Protein AF-A0A800AL34-F1 (afdb_monomer_lite)

pLDDT: mean 86.45, std 8.28, range [55.72, 94.19]

Secondary structure (DSSP, 8-state):
-HHHHHHHHHHHH-GGGHHHHHHHHHHHHHHHHHTTSS-HHHHHHHHHHHHHHHHHHHHHHHHHHHHHTT-

Radius of gyration: 13.98 Å; chains: 1; bounding box: 30×32×36 Å

Structure (mmCIF, N/CA/C/O backbone):
data_AF-A0A800AL34-F1
#
_entry.id   AF-A0A800AL34-F1
#
loop_
_atom_site.group_PDB
_atom_site.id
_atom_site.type_symbol
_atom_site.label_atom_id
_atom_site.label_alt_id
_atom_site.label_comp_id
_atom_site.label_asym_id
_atom_site.label_entity_id
_atom_site.label_seq_id
_atom_site.pdbx_PDB_ins_code
_atom_site.Cartn_x
_atom_site.Cartn_y
_atom_site.Cartn_z
_atom_site.occupancy
_atom_site.B_iso_or_equiv
_atom_site.auth_seq_id
_atom_site.auth_comp_id
_atom_site.auth_asym_id
_atom_site.auth_atom_id
_atom_site.pdbx_PDB_model_num
ATOM 1 N N . VAL A 1 1 ? 0.984 -7.040 -3.312 1.00 83.06 1 VAL A N 1
ATOM 2 C CA . VAL A 1 1 ? -0.325 -7.401 -2.707 1.00 83.06 1 VAL A CA 1
ATOM 3 C C . VAL A 1 1 ? -0.333 -7.182 -1.195 1.00 83.06 1 VAL A C 1
ATOM 5 O O . VAL A 1 1 ? -1.113 -6.365 -0.724 1.00 83.06 1 VAL A O 1
ATOM 8 N N . SER A 1 2 ? 0.558 -7.830 -0.434 1.00 85.31 2 SER A N 1
ATOM 9 C CA . SER A 1 2 ? 0.566 -7.791 1.043 1.00 85.31 2 SER A CA 1
ATOM 10 C C . SER A 1 2 ? 0.669 -6.381 1.638 1.00 85.31 2 SER A C 1
ATOM 12 O O . SER A 1 2 ? -0.074 -6.057 2.560 1.00 85.31 2 SER A O 1
ATOM 14 N N . SER A 1 3 ? 1.508 -5.508 1.066 1.00 87.56 3 SER A N 1
ATOM 15 C CA . SER A 1 3 ? 1.647 -4.109 1.504 1.00 87.56 3 SER A CA 1
ATOM 16 C C . SER A 1 3 ? 0.346 -3.305 1.359 1.00 87.56 3 SER A C 1
ATOM 18 O O . SER A 1 3 ? 0.036 -2.485 2.218 1.00 87.56 3 SER A O 1
ATOM 20 N N . PHE A 1 4 ? -0.448 -3.568 0.311 1.00 89.44 4 PHE A N 1
ATOM 21 C CA . PHE A 1 4 ? -1.742 -2.909 0.086 1.00 89.44 4 PHE A CA 1
ATOM 22 C C . PHE A 1 4 ? -2.820 -3.414 1.051 1.00 89.44 4 PHE A C 1
ATOM 24 O O . PHE A 1 4 ? -3.580 -2.611 1.584 1.00 89.44 4 PHE A O 1
ATOM 31 N N . ALA A 1 5 ? -2.853 -4.721 1.333 1.00 88.00 5 ALA A N 1
ATOM 32 C CA . ALA A 1 5 ? -3.759 -5.283 2.337 1.00 88.00 5 ALA A CA 1
ATOM 33 C C . ALA A 1 5 ? -3.459 -4.735 3.740 1.00 88.00 5 ALA A C 1
ATOM 35 O O . ALA A 1 5 ? -4.369 -4.309 4.449 1.00 88.00 5 ALA A O 1
ATOM 36 N N . PHE A 1 6 ? -2.177 -4.674 4.111 1.00 89.56 6 PHE A N 1
ATOM 37 C CA . PHE A 1 6 ? -1.742 -4.083 5.373 1.00 89.56 6 PHE A CA 1
ATOM 38 C C . PHE A 1 6 ? -2.126 -2.604 5.473 1.00 89.56 6 PHE A C 1
ATOM 40 O O . PHE A 1 6 ? -2.725 -2.195 6.467 1.00 89.56 6 PHE A O 1
ATOM 47 N N . ALA A 1 7 ? -1.840 -1.814 4.432 1.00 90.88 7 ALA A N 1
ATOM 48 C CA . ALA A 1 7 ? -2.203 -0.401 4.397 1.00 90.88 7 ALA A CA 1
ATOM 49 C C . ALA A 1 7 ? -3.719 -0.185 4.535 1.00 90.88 7 ALA A C 1
ATOM 51 O O . ALA A 1 7 ? -4.130 0.739 5.232 1.00 90.88 7 ALA A O 1
ATOM 52 N N . ASN A 1 8 ? -4.545 -1.059 3.948 1.00 90.06 8 ASN A N 1
ATOM 53 C CA . ASN A 1 8 ? -5.999 -0.974 4.065 1.00 90.06 8 ASN A CA 1
ATOM 54 C C . ASN A 1 8 ? -6.498 -1.300 5.487 1.00 90.06 8 ASN A C 1
ATOM 56 O O . ASN A 1 8 ? -7.216 -0.513 6.102 1.00 90.06 8 ASN A O 1
ATOM 60 N N . VAL A 1 9 ? -6.071 -2.430 6.063 1.00 90.19 9 VAL A N 1
ATOM 61 C CA . VAL A 1 9 ? -6.505 -2.854 7.411 1.00 90.19 9 VAL A CA 1
ATOM 62 C C . VAL A 1 9 ? -6.012 -1.891 8.494 1.00 90.19 9 VAL A C 1
ATOM 64 O O . VAL A 1 9 ? -6.740 -1.562 9.428 1.00 90.19 9 VAL A O 1
ATOM 67 N N . MET A 1 10 ? -4.771 -1.417 8.385 1.00 89.62 10 MET A N 1
ATOM 68 C CA . MET A 1 10 ? -4.216 -0.485 9.367 1.00 89.62 10 MET A CA 1
ATOM 69 C C . MET A 1 10 ? -4.719 0.939 9.151 1.00 89.62 10 MET A C 1
ATOM 71 O O . MET A 1 10 ? -4.937 1.647 10.129 1.00 89.62 10 MET A O 1
ATOM 75 N N . GLY A 1 11 ? -4.943 1.352 7.902 1.00 88.00 11 GLY A N 1
ATOM 76 C CA . GLY A 1 11 ? -5.501 2.663 7.574 1.00 88.00 11 GLY A CA 1
ATOM 77 C C . GLY A 1 11 ? -6.931 2.831 8.083 1.00 88.00 11 GLY A C 1
ATOM 78 O O . GLY A 1 11 ? -7.257 3.870 8.645 1.00 88.00 11 GLY A O 1
ATOM 79 N N . THR A 1 12 ? -7.749 1.782 7.987 1.00 86.50 12 THR A N 1
ATOM 80 C CA . THR A 1 12 ? -9.122 1.776 8.523 1.00 86.50 12 THR A CA 1
ATOM 81 C C . THR A 1 12 ? -9.165 1.773 10.051 1.00 86.50 12 THR A C 1
ATOM 83 O O . THR A 1 12 ? -9.998 2.462 10.635 1.00 86.50 12 THR A O 1
ATOM 86 N N . LYS A 1 13 ? -8.252 1.057 10.725 1.00 86.38 13 LYS A N 1
ATOM 87 C CA . LYS A 1 13 ? -8.141 1.092 12.197 1.00 86.38 13 LYS A CA 1
ATOM 88 C C . LYS A 1 13 ? -7.523 2.386 12.729 1.00 86.38 13 LYS A C 1
ATOM 90 O O . LYS A 1 13 ? -7.898 2.844 13.806 1.00 86.38 13 LYS A O 1
ATOM 95 N N . TYR A 1 14 ? -6.584 2.974 11.992 1.00 88.69 14 TYR A N 1
ATOM 96 C CA . TYR A 1 14 ? -5.853 4.173 12.386 1.00 88.69 14 TYR A CA 1
ATOM 97 C C . TYR A 1 14 ? -5.843 5.199 11.250 1.00 88.69 14 TYR A C 1
ATOM 99 O O . TYR A 1 14 ? -4.836 5.378 10.561 1.00 88.69 14 TYR A O 1
ATOM 107 N N . ALA A 1 15 ? -6.948 5.937 11.111 1.00 84.44 15 ALA A N 1
ATOM 108 C CA . ALA A 1 15 ? -7.159 6.914 10.035 1.00 84.44 15 ALA A CA 1
ATOM 109 C C . ALA A 1 15 ? -6.002 7.921 9.867 1.00 84.44 15 ALA A C 1
ATOM 111 O O . ALA A 1 15 ? -5.663 8.311 8.750 1.00 84.44 15 ALA A O 1
ATOM 112 N N . LYS A 1 16 ? -5.324 8.291 10.965 1.00 89.56 16 LYS A N 1
ATOM 113 C CA . LYS A 1 16 ? -4.147 9.181 10.954 1.00 89.56 16 LYS A CA 1
ATOM 114 C C . LYS A 1 16 ? -2.984 8.647 10.103 1.00 89.56 16 LYS A C 1
ATOM 116 O O . LYS A 1 16 ? -2.242 9.438 9.529 1.00 89.56 16 LYS A O 1
ATOM 121 N N . TYR A 1 17 ? -2.815 7.328 10.022 1.00 89.88 17 TYR A N 1
ATOM 122 C CA . TYR A 1 17 ? -1.714 6.687 9.297 1.00 89.88 17 TYR A CA 1
ATOM 123 C C . TYR A 1 17 ? -2.115 6.172 7.916 1.00 89.88 17 TYR A C 1
ATOM 125 O O . TYR A 1 17 ? -1.254 5.676 7.194 1.00 89.88 17 TYR A O 1
ATOM 133 N N . GLN A 1 18 ? -3.376 6.333 7.508 1.00 87.56 18 GLN A N 1
ATOM 134 C CA . GLN A 1 18 ? -3.865 5.848 6.220 1.00 87.56 18 GLN A CA 1
ATOM 135 C C . GLN A 1 18 ? -3.031 6.384 5.051 1.00 87.56 18 GLN A C 1
ATOM 137 O O . GLN A 1 18 ? -2.508 5.592 4.275 1.00 87.56 18 GLN A O 1
ATOM 142 N N . TYR A 1 19 ? -2.839 7.703 4.951 1.00 89.81 19 TYR A N 1
ATOM 143 C CA . TYR A 1 19 ? -2.075 8.301 3.849 1.00 89.81 19 TYR A CA 1
ATOM 144 C C . TYR A 1 19 ? -0.587 7.895 3.837 1.00 89.81 19 TYR A C 1
ATOM 146 O O . TYR A 1 19 ? -0.115 7.475 2.779 1.00 89.81 19 TYR A O 1
ATOM 154 N N . PRO A 1 20 ? 0.155 7.928 4.969 1.00 92.56 20 PRO A N 1
ATOM 155 C CA . PRO A 1 20 ? 1.519 7.397 5.021 1.00 92.56 20 PRO A CA 1
ATOM 156 C C 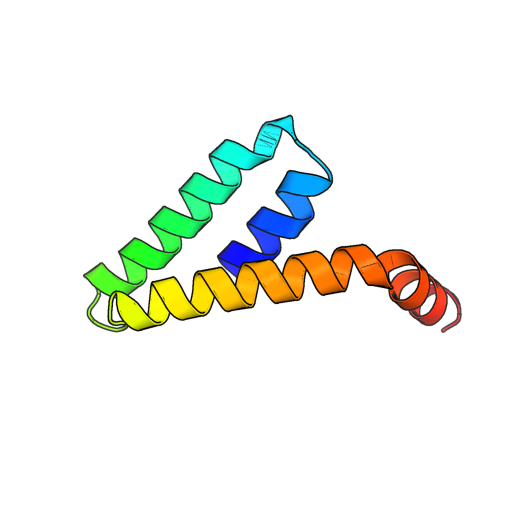. PRO A 1 20 ? 1.632 5.927 4.597 1.00 92.56 20 PRO A C 1
ATOM 158 O O . PRO A 1 20 ? 2.535 5.566 3.845 1.00 92.56 20 PRO A O 1
ATOM 161 N N . LEU A 1 21 ? 0.707 5.074 5.049 1.00 91.25 21 LEU A N 1
ATOM 162 C CA . LEU A 1 21 ? 0.709 3.643 4.736 1.00 91.25 21 LEU A CA 1
ATOM 163 C C . LEU A 1 21 ? 0.400 3.372 3.262 1.00 91.25 21 LEU A C 1
ATOM 165 O O . LEU A 1 21 ? 1.002 2.489 2.652 1.00 91.25 21 LEU A O 1
ATOM 169 N N . LEU A 1 22 ? -0.506 4.151 2.675 1.00 90.38 22 LEU A N 1
ATOM 170 C CA . LEU A 1 22 ? -0.829 4.075 1.252 1.00 90.38 22 LEU A CA 1
ATOM 171 C C . LEU A 1 22 ? 0.364 4.527 0.401 1.00 90.38 22 LEU A C 1
ATOM 173 O O . LEU A 1 22 ? 0.716 3.852 -0.564 1.00 90.38 22 LEU A O 1
ATOM 177 N N . GLY A 1 23 ? 1.049 5.598 0.816 1.00 93.38 23 GLY A N 1
ATOM 178 C CA . GLY A 1 23 ? 2.309 6.034 0.212 1.00 93.38 23 GLY A CA 1
ATOM 179 C C . GLY A 1 23 ? 3.383 4.945 0.261 1.00 93.38 23 GLY A C 1
ATOM 180 O O . GLY A 1 23 ? 4.008 4.650 -0.756 1.00 93.38 23 GLY A O 1
ATOM 181 N N . TYR A 1 24 ? 3.542 4.275 1.406 1.00 94.06 24 TYR A N 1
ATOM 182 C CA . TYR A 1 24 ? 4.444 3.129 1.536 1.00 94.06 24 TYR A CA 1
ATOM 183 C C . TYR A 1 24 ? 4.070 1.976 0.592 1.00 94.06 24 TYR A C 1
ATOM 185 O O . TYR A 1 24 ? 4.943 1.420 -0.074 1.00 94.06 24 TYR A O 1
ATOM 193 N N . ALA A 1 25 ? 2.785 1.625 0.488 1.00 92.50 25 ALA A N 1
ATOM 194 C CA . ALA A 1 25 ? 2.332 0.553 -0.396 1.00 92.50 25 ALA A CA 1
ATOM 195 C C . ALA A 1 25 ? 2.604 0.868 -1.879 1.00 92.50 25 ALA A C 1
ATOM 197 O O . ALA A 1 25 ? 3.060 -0.008 -2.617 1.00 92.50 25 ALA A O 1
ATOM 198 N N . ILE A 1 26 ? 2.403 2.124 -2.293 1.00 92.06 26 ILE A N 1
ATOM 199 C CA . ILE A 1 26 ? 2.721 2.601 -3.645 1.00 92.06 26 ILE A CA 1
ATOM 200 C C . ILE A 1 26 ? 4.231 2.545 -3.899 1.00 92.06 26 ILE A C 1
ATOM 202 O O . ILE A 1 26 ? 4.649 1.992 -4.913 1.00 92.06 26 ILE A O 1
ATOM 206 N N . LEU A 1 27 ? 5.057 3.051 -2.977 1.00 94.19 27 LEU A N 1
ATOM 207 C CA . LEU A 1 27 ? 6.521 3.017 -3.100 1.00 94.19 27 LEU A CA 1
ATOM 208 C C . LEU A 1 27 ? 7.062 1.582 -3.150 1.00 94.19 27 LEU A C 1
ATOM 210 O O . LEU A 1 27 ? 7.947 1.276 -3.946 1.00 94.19 27 LEU A O 1
ATOM 214 N N . SER A 1 28 ? 6.495 0.684 -2.345 1.00 93.44 28 SER A N 1
ATOM 215 C CA . SER A 1 28 ? 6.818 -0.743 -2.360 1.00 93.44 28 SER A CA 1
ATOM 216 C C . SER A 1 28 ? 6.468 -1.387 -3.707 1.00 93.44 28 SER A C 1
ATOM 218 O O . SER A 1 28 ? 7.272 -2.143 -4.249 1.00 93.44 28 SER A O 1
ATOM 220 N N . GLY A 1 29 ? 5.308 -1.054 -4.284 1.00 89.75 29 GLY A N 1
ATOM 221 C CA . GLY A 1 29 ? 4.930 -1.491 -5.631 1.00 89.75 29 GLY A CA 1
ATOM 222 C C . GLY A 1 29 ? 5.859 -0.934 -6.712 1.00 8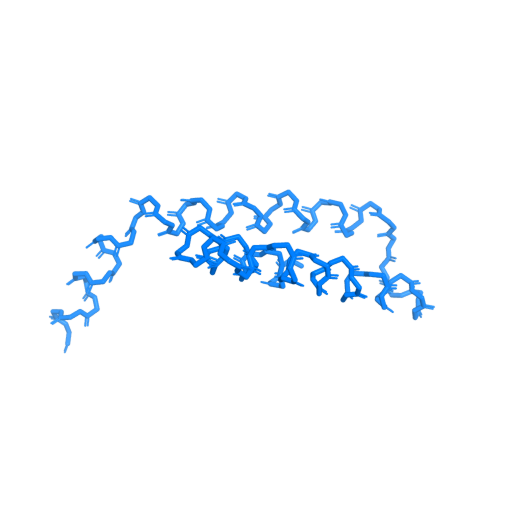9.75 29 GLY A C 1
ATOM 223 O O . GLY A 1 29 ? 6.328 -1.683 -7.565 1.00 89.75 29 GLY A O 1
ATOM 224 N N . TYR A 1 30 ? 6.188 0.356 -6.634 1.00 91.31 30 TYR A N 1
ATOM 225 C CA . TYR A 1 30 ? 7.112 1.016 -7.556 1.00 91.31 30 TYR A CA 1
ATOM 226 C C . TYR A 1 30 ? 8.513 0.398 -7.514 1.00 91.31 30 TYR A C 1
ATOM 228 O O . TYR A 1 30 ? 9.115 0.176 -8.559 1.00 91.31 30 TYR A O 1
ATOM 236 N N . SER A 1 31 ? 9.014 0.039 -6.329 1.00 91.69 31 SER A N 1
ATOM 237 C CA . SER A 1 31 ? 10.305 -0.642 -6.184 1.00 91.69 31 SER A CA 1
ATOM 238 C C . 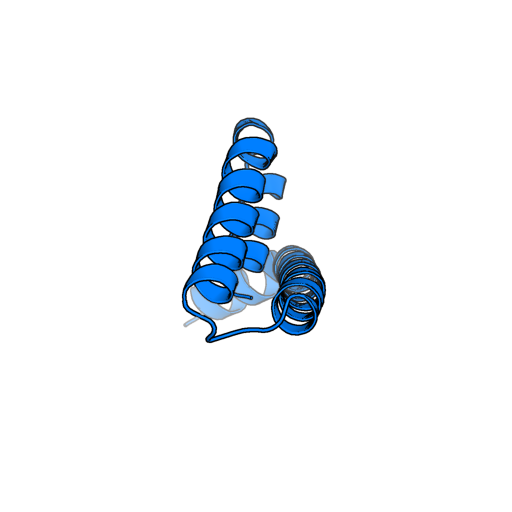SER A 1 31 ? 10.362 -1.953 -6.979 1.00 91.69 31 SER A C 1
ATOM 240 O O . SER A 1 31 ? 11.392 -2.252 -7.578 1.00 91.69 31 SER A O 1
ATOM 242 N N . GLN A 1 32 ? 9.256 -2.700 -7.059 1.00 88.69 32 GLN A N 1
ATOM 243 C CA . GLN A 1 32 ? 9.204 -3.939 -7.842 1.00 88.69 32 GLN A CA 1
ATOM 244 C C . GLN A 1 32 ? 9.115 -3.697 -9.353 1.00 88.69 32 GLN A C 1
ATOM 246 O O . GLN A 1 32 ? 9.675 -4.482 -10.119 1.00 88.69 32 GLN A O 1
ATOM 251 N N . MET A 1 33 ? 8.476 -2.600 -9.776 1.00 90.88 33 MET A N 1
ATOM 252 C CA . MET A 1 33 ? 8.525 -2.157 -11.175 1.00 90.88 33 MET A CA 1
ATOM 253 C C . MET A 1 33 ? 9.939 -1.719 -11.565 1.00 90.88 33 MET A C 1
ATOM 255 O O . MET A 1 33 ? 10.411 -2.059 -12.643 1.00 90.88 33 MET A O 1
ATOM 259 N N . TYR A 1 34 ? 10.629 -0.996 -10.678 1.00 89.88 34 TYR A N 1
ATOM 260 C CA . TYR A 1 34 ? 11.975 -0.476 -10.922 1.00 89.88 34 TYR A CA 1
ATOM 261 C C . TYR A 1 34 ? 13.009 -1.589 -11.124 1.00 89.88 34 TYR A C 1
ATOM 263 O O . TYR A 1 34 ? 13.854 -1.493 -12.007 1.00 89.88 34 TYR A O 1
ATOM 271 N N . VAL A 1 35 ? 12.914 -2.670 -10.346 1.00 92.75 35 VAL A N 1
ATOM 272 C CA . VAL A 1 35 ? 13.769 -3.862 -10.505 1.00 92.75 35 VAL A CA 1
ATOM 273 C C . VAL A 1 35 ? 13.423 -4.648 -11.784 1.00 92.75 35 VAL A C 1
ATOM 275 O O . VAL A 1 35 ? 14.184 -5.515 -12.198 1.00 92.75 35 VAL A O 1
ATOM 278 N N . GLY A 1 36 ? 12.299 -4.339 -12.440 1.00 88.88 36 GLY A N 1
ATOM 279 C CA . GLY A 1 36 ? 11.834 -5.026 -13.646 1.00 88.88 36 GLY A CA 1
ATOM 280 C C . GLY A 1 36 ? 11.150 -6.366 -13.369 1.00 88.88 36 GLY A C 1
ATOM 281 O O . GLY A 1 36 ? 10.857 -7.105 -14.303 1.00 88.88 36 GLY A O 1
ATOM 282 N N . ASN A 1 37 ? 10.870 -6.681 -12.100 1.00 88.50 37 ASN A N 1
ATOM 283 C CA . ASN A 1 37 ? 10.257 -7.954 -11.718 1.00 88.50 37 ASN A CA 1
ATOM 284 C C . ASN A 1 37 ? 8.738 -7.978 -11.914 1.00 88.50 37 ASN A C 1
ATOM 286 O O . ASN A 1 37 ? 8.166 -9.062 -11.947 1.00 88.50 37 ASN A O 1
ATOM 290 N N . HIS A 1 38 ? 8.076 -6.818 -11.948 1.00 88.50 38 HIS A N 1
ATOM 291 C CA . HIS A 1 38 ? 6.617 -6.723 -12.045 1.00 88.50 38 HIS A CA 1
ATOM 292 C C . HIS A 1 38 ? 6.206 -5.630 -13.025 1.00 88.50 38 HIS A C 1
ATOM 294 O O . HIS A 1 38 ? 6.736 -4.517 -12.993 1.00 88.50 38 HIS A O 1
ATOM 300 N N . TYR A 1 39 ? 5.205 -5.924 -13.850 1.00 90.12 39 TYR A N 1
ATOM 301 C CA . TYR A 1 39 ? 4.588 -4.929 -14.712 1.00 90.12 39 TYR A CA 1
ATOM 302 C C . TYR A 1 39 ? 3.674 -4.002 -13.897 1.00 90.12 39 TYR A C 1
ATOM 304 O O . TYR A 1 39 ? 3.147 -4.394 -12.848 1.00 90.12 39 TYR A O 1
ATOM 312 N N . PRO A 1 40 ? 3.408 -2.772 -14.379 1.00 88.06 40 PRO A N 1
ATOM 313 C CA . PRO A 1 40 ? 2.448 -1.874 -13.737 1.00 88.06 40 PRO A CA 1
ATOM 314 C C . PRO A 1 40 ? 1.066 -2.514 -13.524 1.00 88.06 40 PRO A C 1
ATOM 316 O O . PRO A 1 40 ? 0.422 -2.271 -12.502 1.00 88.06 40 PRO A O 1
ATOM 319 N N . SER A 1 41 ? 0.640 -3.385 -14.448 1.00 90.19 41 SER A N 1
ATOM 320 C CA . SER A 1 41 ? -0.587 -4.180 -14.331 1.00 90.19 41 SER A CA 1
ATOM 321 C C . SER A 1 41 ? -0.589 -5.096 -13.108 1.00 90.19 41 SER A C 1
ATOM 323 O O . SER A 1 41 ? -1.613 -5.199 -12.437 1.00 90.19 41 SER A O 1
ATOM 325 N N . ASP A 1 42 ? 0.546 -5.713 -12.773 1.00 89.12 42 ASP A N 1
ATOM 326 C CA . ASP A 1 42 ? 0.656 -6.651 -11.650 1.00 89.12 42 ASP A CA 1
ATOM 327 C C . ASP A 1 42 ? 0.530 -5.919 -10.312 1.00 89.12 42 ASP A C 1
ATOM 329 O O . ASP A 1 42 ? -0.114 -6.395 -9.374 1.00 89.12 42 ASP A O 1
ATOM 333 N N . VAL A 1 43 ? 1.094 -4.712 -10.226 1.00 89.69 43 VAL A N 1
ATOM 334 C CA . VAL A 1 43 ? 0.956 -3.853 -9.044 1.00 89.69 43 VAL A CA 1
ATOM 335 C C . VAL A 1 43 ? -0.475 -3.342 -8.906 1.00 89.69 43 VAL A C 1
ATOM 337 O O . VAL A 1 43 ? -0.998 -3.336 -7.793 1.00 89.69 43 VAL A O 1
ATOM 340 N N . PHE A 1 44 ? -1.132 -2.969 -10.008 1.00 90.75 44 PHE A N 1
ATOM 341 C CA . PHE A 1 44 ? -2.526 -2.521 -9.989 1.00 90.75 44 PHE A CA 1
ATOM 342 C C . PHE A 1 44 ? -3.485 -3.649 -9.584 1.00 90.75 44 PHE A C 1
ATOM 344 O O . PHE A 1 44 ? -4.303 -3.477 -8.678 1.00 90.75 44 PHE A O 1
ATOM 351 N N . ALA A 1 45 ? -3.329 -4.835 -10.177 1.00 93.00 45 ALA A N 1
ATOM 352 C CA . ALA A 1 45 ? -4.061 -6.034 -9.777 1.00 93.00 45 ALA A CA 1
ATOM 353 C C . ALA A 1 45 ? -3.793 -6.369 -8.303 1.00 93.00 45 ALA A C 1
ATOM 355 O O . ALA A 1 45 ? -4.714 -6.647 -7.536 1.00 93.00 45 ALA A O 1
ATOM 356 N N . GLY A 1 46 ? -2.538 -6.259 -7.868 1.00 90.75 46 GLY A N 1
ATOM 357 C CA . GLY A 1 46 ? -2.160 -6.481 -6.483 1.00 90.75 46 GLY A CA 1
ATOM 358 C C . GLY A 1 46 ? -2.708 -5.449 -5.497 1.00 90.75 46 GLY A C 1
ATOM 359 O O . GLY A 1 46 ? -2.917 -5.796 -4.333 1.00 90.75 46 GLY A O 1
ATOM 360 N N . ALA A 1 47 ? -2.949 -4.213 -5.934 1.00 91.31 47 ALA A N 1
ATOM 361 C CA . ALA A 1 47 ? -3.601 -3.178 -5.142 1.00 91.31 47 ALA A CA 1
ATOM 362 C C . ALA A 1 47 ? -5.098 -3.468 -4.978 1.00 91.31 47 ALA A C 1
ATOM 364 O O . ALA A 1 47 ? -5.594 -3.444 -3.853 1.00 91.31 47 ALA A O 1
ATOM 365 N N . LEU A 1 48 ? -5.791 -3.833 -6.065 1.00 93.00 48 LEU A N 1
ATOM 366 C CA . LEU A 1 48 ? -7.200 -4.242 -6.030 1.00 93.00 48 LEU A CA 1
ATOM 367 C C . LEU A 1 48 ? -7.415 -5.470 -5.140 1.00 93.00 48 LEU A C 1
ATOM 369 O O . LEU A 1 48 ? -8.272 -5.459 -4.257 1.00 93.00 48 LEU A O 1
ATOM 373 N N . LEU A 1 49 ? -6.598 -6.509 -5.331 1.00 92.56 49 LEU A N 1
ATOM 374 C CA . LEU A 1 49 ? -6.654 -7.718 -4.511 1.00 92.56 49 LEU A CA 1
ATOM 375 C C . LEU A 1 49 ? -6.318 -7.418 -3.049 1.00 92.56 49 LEU A C 1
ATOM 377 O O . LEU A 1 49 ? -7.017 -7.883 -2.154 1.00 92.56 49 LEU A O 1
ATOM 381 N N . GLY A 1 50 ? -5.282 -6.615 -2.792 1.00 89.44 50 GLY A N 1
ATOM 3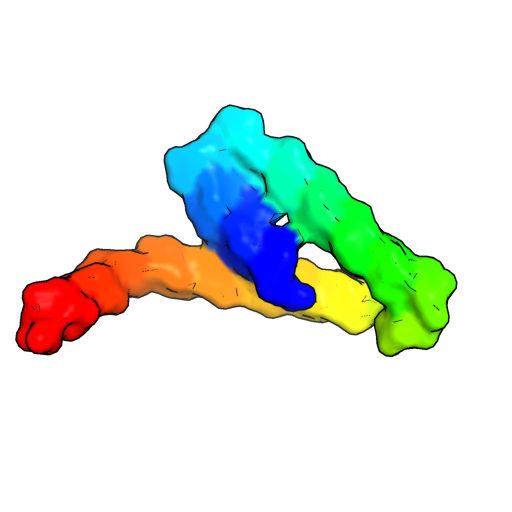82 C CA . GLY A 1 50 ? -4.909 -6.221 -1.435 1.00 89.44 50 GLY A CA 1
ATOM 383 C C . GLY A 1 50 ? -6.027 -5.458 -0.723 1.00 89.44 50 GLY A C 1
ATOM 384 O O . GLY A 1 50 ? -6.342 -5.766 0.425 1.00 89.44 50 GLY A O 1
ATOM 385 N N . TYR A 1 51 ? -6.674 -4.519 -1.414 1.00 90.00 51 TYR A N 1
ATOM 386 C CA . TYR A 1 51 ? -7.824 -3.789 -0.887 1.00 90.00 51 TYR A CA 1
ATOM 387 C C . TYR A 1 51 ? -8.994 -4.730 -0.569 1.00 90.00 51 TYR A C 1
ATOM 389 O O . TYR A 1 51 ? -9.481 -4.730 0.561 1.00 90.00 51 TYR A O 1
ATOM 397 N N . GLY A 1 52 ? -9.375 -5.595 -1.518 1.00 90.88 52 GLY A N 1
ATOM 398 C CA . GLY A 1 52 ? -10.465 -6.557 -1.339 1.00 90.88 52 GLY A CA 1
ATOM 399 C C . GLY A 1 52 ? -10.228 -7.534 -0.183 1.00 90.88 52 GLY A C 1
ATOM 400 O O . GLY A 1 52 ? -11.126 -7.767 0.625 1.00 90.88 52 GLY A O 1
ATOM 401 N N . VAL A 1 53 ? -9.005 -8.054 -0.044 1.00 90.31 53 VAL A N 1
ATOM 402 C CA . VAL A 1 53 ? -8.618 -8.912 1.089 1.00 90.31 53 VAL A CA 1
ATOM 403 C C . VAL A 1 53 ? -8.655 -8.137 2.410 1.00 90.31 53 VAL A C 1
ATOM 405 O O . VAL A 1 53 ? -9.107 -8.675 3.422 1.00 90.31 53 VAL A O 1
ATOM 408 N N . GLY A 1 54 ? -8.220 -6.875 2.418 1.00 88.25 54 GLY A N 1
ATOM 409 C CA . GLY A 1 54 ? -8.286 -6.017 3.603 1.00 88.25 54 GLY A CA 1
ATOM 410 C C . GLY A 1 54 ? -9.722 -5.780 4.078 1.00 88.25 54 GLY A C 1
ATOM 411 O O . GLY A 1 54 ? -10.015 -5.991 5.253 1.00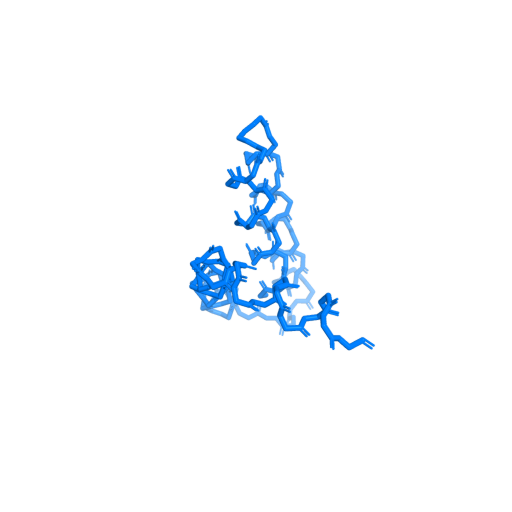 88.25 54 GLY A O 1
ATOM 412 N N . GLU A 1 55 ? -10.635 -5.449 3.164 1.00 88.19 55 GLU A N 1
ATOM 413 C CA . GLU A 1 55 ? -12.065 -5.291 3.466 1.00 88.19 55 GLU A CA 1
ATOM 414 C C . GLU A 1 55 ? -12.689 -6.587 3.988 1.00 88.19 55 GLU A C 1
ATOM 416 O O . GLU A 1 55 ? -13.398 -6.591 4.996 1.00 88.19 55 GLU A O 1
ATOM 421 N N . LEU A 1 56 ? -12.372 -7.721 3.355 1.00 88.62 56 LEU A N 1
ATOM 422 C CA . LEU A 1 56 ? -12.830 -9.029 3.815 1.00 88.62 56 LEU A CA 1
ATOM 423 C C . LEU A 1 56 ? -12.354 -9.306 5.248 1.00 88.62 56 LEU A C 1
ATOM 425 O O . LEU A 1 56 ? -13.130 -9.742 6.098 1.00 88.62 56 LEU A O 1
ATOM 429 N N . THR A 1 57 ? -11.092 -8.990 5.534 1.00 87.75 57 THR A N 1
ATOM 430 C CA . THR A 1 57 ? -10.494 -9.160 6.862 1.00 87.75 57 THR A CA 1
ATOM 431 C C . THR A 1 57 ? -11.206 -8.306 7.909 1.00 87.75 57 THR A C 1
ATOM 433 O O . THR A 1 57 ? -11.522 -8.798 8.990 1.00 87.75 57 THR A O 1
ATOM 436 N N . LEU A 1 58 ? -11.514 -7.047 7.593 1.00 86.62 58 LEU A N 1
ATOM 437 C CA . LEU A 1 58 ? -12.250 -6.151 8.490 1.00 86.62 58 LEU A CA 1
ATOM 438 C C . LEU A 1 58 ? -13.687 -6.620 8.722 1.00 86.62 58 LEU A C 1
ATOM 440 O O . LEU A 1 58 ? -14.183 -6.556 9.848 1.00 86.62 58 LEU A O 1
ATOM 444 N N . ARG A 1 59 ? -14.345 -7.142 7.683 1.00 86.81 59 ARG A N 1
ATOM 445 C CA . ARG A 1 59 ? -15.717 -7.652 7.766 1.00 86.81 59 ARG A CA 1
ATOM 446 C C . ARG A 1 59 ? -15.830 -8.902 8.635 1.00 86.81 59 ARG A C 1
ATOM 448 O O . ARG A 1 59 ? -16.792 -9.033 9.385 1.00 86.81 59 ARG A O 1
ATOM 455 N N . TYR A 1 60 ? -14.854 -9.803 8.556 1.00 86.38 60 TYR A N 1
ATOM 456 C CA . TYR A 1 60 ? -14.847 -11.059 9.313 1.00 86.38 60 TYR A CA 1
ATOM 457 C C . TYR A 1 60 ? -13.983 -11.015 10.577 1.00 86.38 60 TYR A C 1
ATOM 459 O O . TYR A 1 60 ? -13.816 -12.046 11.231 1.00 86.38 60 TYR A O 1
ATOM 467 N N . GLN A 1 61 ? -13.475 -9.842 10.971 1.00 81.25 61 GLN A N 1
ATOM 468 C CA . GLN A 1 61 ? -12.556 -9.705 12.106 1.00 81.25 61 GLN A CA 1
ATOM 469 C C . GLN A 1 61 ? -13.102 -10.336 13.395 1.00 81.25 61 GLN A C 1
ATOM 471 O O . GLN A 1 61 ? -12.369 -11.005 14.112 1.00 81.25 61 GLN A O 1
ATOM 476 N N . THR A 1 62 ? -14.402 -10.203 13.667 1.00 73.25 62 THR A N 1
ATOM 477 C CA . THR A 1 62 ? -15.064 -10.774 14.849 1.00 73.25 62 THR A CA 1
ATOM 478 C C . THR A 1 62 ? -15.162 -12.292 14.803 1.00 73.25 62 THR A C 1
ATOM 480 O O . THR A 1 62 ? -15.113 -12.925 15.850 1.00 73.25 62 THR A O 1
ATOM 483 N N . VAL A 1 63 ? -15.284 -12.896 13.621 1.00 72.88 63 VAL A N 1
ATOM 484 C CA . VAL A 1 63 ? -15.293 -14.359 13.471 1.00 72.88 63 VAL A CA 1
ATOM 485 C C . VAL A 1 63 ? -13.875 -14.901 13.625 1.00 72.88 63 VAL A C 1
ATOM 487 O O . VAL A 1 63 ? -13.661 -15.812 14.415 1.00 72.88 63 VAL A O 1
ATOM 490 N N . VAL A 1 64 ? -12.901 -14.286 12.948 1.00 69.44 64 VAL A N 1
ATOM 491 C CA . VAL A 1 64 ? -11.487 -14.692 12.992 1.00 69.44 64 VAL A CA 1
ATOM 492 C C . VAL A 1 64 ? -10.928 -14.598 14.410 1.00 69.44 64 VAL A C 1
ATOM 494 O O . VAL A 1 64 ? -10.355 -15.563 14.910 1.00 69.44 64 VAL A O 1
ATOM 497 N N . ILE A 1 65 ? -11.139 -13.465 15.086 1.00 74.69 65 ILE A N 1
ATOM 498 C CA . ILE A 1 65 ? -10.672 -13.257 16.462 1.00 74.69 65 ILE A CA 1
ATOM 499 C C . ILE A 1 65 ? -11.346 -14.255 17.410 1.00 74.69 65 ILE A C 1
ATOM 501 O O . ILE A 1 65 ? -10.683 -14.827 18.270 1.00 74.69 65 ILE A O 1
ATOM 505 N N . ARG A 1 66 ? -12.648 -14.518 17.240 1.00 66.38 66 ARG A N 1
ATOM 506 C CA . ARG A 1 66 ? -13.381 -15.442 18.115 1.00 66.38 66 ARG A CA 1
ATOM 507 C C . ARG A 1 66 ? -12.970 -16.901 17.913 1.00 66.38 66 ARG A C 1
ATOM 509 O O . ARG A 1 66 ? -12.931 -17.633 18.887 1.00 66.38 66 ARG A O 1
ATOM 516 N N . THR A 1 67 ? -12.642 -17.327 16.695 1.00 69.38 67 THR A N 1
ATOM 517 C CA . THR A 1 67 ? -12.130 -18.684 16.441 1.00 69.38 67 THR A CA 1
ATOM 518 C C . THR A 1 67 ? -10.721 -18.881 17.005 1.00 69.38 67 THR A C 1
ATOM 520 O O . THR A 1 67 ? -10.443 -19.941 17.550 1.00 69.38 67 THR A O 1
ATOM 523 N N . PHE A 1 68 ? -9.852 -17.868 16.928 1.00 67.94 68 PHE A N 1
ATOM 524 C CA . PHE A 1 68 ? -8.492 -17.941 17.479 1.00 67.94 68 PHE A CA 1
ATOM 525 C C . PHE A 1 68 ? -8.435 -17.870 19.009 1.00 67.94 68 PHE A C 1
ATOM 527 O O . PHE A 1 68 ? -7.553 -18.473 19.597 1.00 67.94 68 PHE A O 1
ATOM 534 N N . LEU A 1 69 ? -9.351 -17.144 19.657 1.00 65.25 69 LEU A N 1
ATOM 535 C CA . LEU A 1 69 ? -9.407 -17.046 21.125 1.00 65.25 69 LEU A CA 1
ATOM 536 C C . LEU A 1 69 ? -10.043 -18.272 21.806 1.00 65.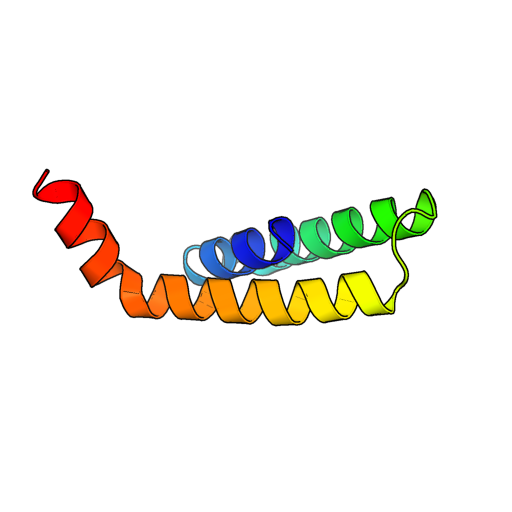25 69 LEU A C 1
ATOM 538 O O . LEU A 1 69 ? -10.033 -18.353 23.031 1.00 65.25 69 LEU A O 1
ATOM 542 N N . PHE A 1 70 ? -10.638 -19.182 21.032 1.00 60.50 70 PHE A N 1
ATOM 543 C CA . PHE A 1 70 ? -11.269 -20.418 21.516 1.00 60.50 70 PHE A CA 1
ATOM 544 C C . PHE A 1 70 ? -10.431 -21.683 21.240 1.00 60.50 70 PHE A C 1
ATOM 546 O O . PHE A 1 70 ? -10.913 -22.788 21.492 1.00 60.50 70 PHE A O 1
ATOM 553 N N . PHE A 1 71 ? -9.202 -21.519 20.740 1.00 55.72 71 PHE A N 1
ATOM 554 C CA . PHE A 1 71 ? -8.146 -22.535 20.689 1.00 55.72 71 PHE A CA 1
ATOM 555 C C . PHE A 1 71 ? -7.077 -22.206 21.733 1.00 55.72 71 PHE A C 1
ATOM 557 O O . PHE A 1 71 ? -6.512 -23.168 22.298 1.00 55.72 71 PHE A O 1
#

Foldseek 3Di:
DQLLLCLQLVCVVPVVCNVVSVVVLVVVLVVCVVVVNDDPVRSVVVNVVSNVNNVVCVVCVVVVVVVVVVD

Sequence (71 aa):
VSSFAFANVMGTKYAKYQYPLLGYAILSGYSQMYVGNHYPSDVFAGALLGYGVGELTLRYQTVVIRTFLFF